Protein AF-A0A959X0E6-F1 (afdb_monomer_lite)

Structure (mmCIF, N/CA/C/O backbone):
data_AF-A0A959X0E6-F1
#
_entry.id   AF-A0A959X0E6-F1
#
loop_
_atom_site.group_PDB
_atom_site.id
_atom_site.type_symbol
_atom_site.label_atom_id
_atom_site.label_alt_id
_atom_site.label_comp_id
_atom_site.label_asym_id
_atom_site.label_entity_id
_atom_site.label_seq_id
_atom_site.pdbx_PDB_ins_code
_atom_site.Cartn_x
_atom_site.Cartn_y
_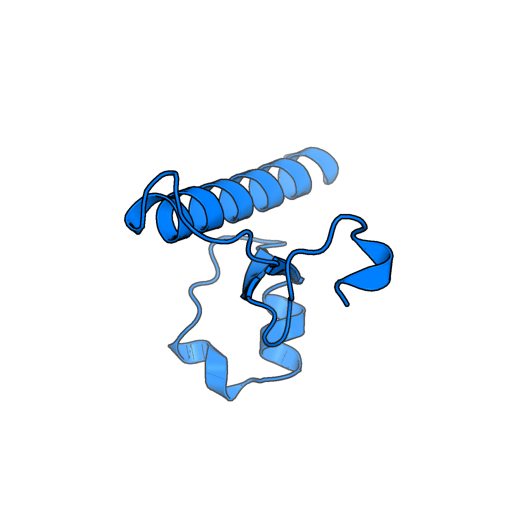atom_site.Cartn_z
_atom_site.occupancy
_atom_site.B_iso_or_equiv
_atom_site.auth_seq_id
_atom_site.auth_comp_id
_atom_site.auth_asym_id
_atom_site.auth_atom_id
_atom_site.pdbx_PDB_model_num
ATOM 1 N N . MET A 1 1 ? -7.353 15.056 21.386 1.00 62.56 1 MET A N 1
ATOM 2 C CA . MET A 1 1 ? -7.916 14.168 20.351 1.00 62.56 1 MET A CA 1
ATOM 3 C C . MET A 1 1 ? -7.615 14.830 19.029 1.00 62.56 1 MET A C 1
ATOM 5 O O . MET A 1 1 ? -7.971 15.995 18.900 1.00 62.56 1 MET A O 1
ATOM 9 N N . LEU A 1 2 ? -6.900 14.150 18.132 1.00 68.00 2 LEU A N 1
ATOM 10 C CA . LEU A 1 2 ? -6.763 14.615 16.752 1.00 68.00 2 LEU A CA 1
ATOM 11 C C . LEU A 1 2 ? -8.160 14.687 16.128 1.00 68.00 2 LEU A C 1
ATOM 13 O O . LEU A 1 2 ? -9.061 13.940 16.520 1.00 68.00 2 LEU A O 1
ATOM 17 N N . SER A 1 3 ? -8.358 15.628 15.220 1.00 81.88 3 SER A N 1
ATOM 18 C CA . SER A 1 3 ? -9.580 15.684 14.425 1.00 81.88 3 SER A CA 1
ATOM 19 C C . SER A 1 3 ? -9.580 14.554 13.387 1.00 81.88 3 SER A C 1
ATOM 21 O O . SER A 1 3 ? -8.526 14.103 12.943 1.00 81.88 3 SER A O 1
ATOM 23 N N . ASN A 1 4 ? -10.760 14.096 12.962 1.00 84.31 4 ASN A N 1
ATOM 24 C CA . ASN A 1 4 ? -10.881 12.967 12.030 1.00 84.31 4 ASN A CA 1
ATOM 25 C C . ASN A 1 4 ? -10.070 13.167 10.730 1.00 84.31 4 ASN A C 1
ATOM 27 O O . ASN A 1 4 ? -9.493 12.221 10.208 1.00 84.31 4 ASN A O 1
ATOM 31 N N . HIS A 1 5 ? -9.976 14.404 10.222 1.00 84.38 5 HIS A N 1
ATOM 32 C CA . HIS A 1 5 ? -9.197 14.691 9.012 1.00 84.38 5 HIS A CA 1
ATOM 33 C C . HIS A 1 5 ? -7.680 14.568 9.231 1.00 84.38 5 HIS A C 1
ATOM 35 O O . HIS A 1 5 ? -6.948 14.245 8.298 1.00 84.38 5 HIS A O 1
ATOM 41 N N . GLU A 1 6 ? -7.184 14.858 10.442 1.00 87.12 6 GLU A N 1
ATOM 42 C CA . GLU A 1 6 ? -5.758 14.769 10.783 1.00 87.12 6 GLU A CA 1
ATOM 43 C C . GLU A 1 6 ? -5.346 13.304 10.787 1.00 87.12 6 GLU A C 1
ATOM 45 O O . GLU A 1 6 ? -4.374 12.948 10.132 1.00 87.12 6 GLU A O 1
ATOM 50 N N . GLN A 1 7 ? -6.158 12.449 11.412 1.00 86.06 7 GLN A N 1
ATOM 51 C CA . GLN A 1 7 ? -5.931 11.004 11.441 1.00 86.06 7 GLN A CA 1
ATOM 52 C C . GLN A 1 7 ? -5.952 10.394 10.032 1.00 86.06 7 GLN A C 1
ATOM 54 O O . GLN A 1 7 ? -5.062 9.624 9.682 1.00 86.06 7 GLN A O 1
ATOM 59 N N . GLN A 1 8 ? -6.908 10.793 9.186 1.00 88.69 8 GLN A N 1
ATOM 60 C CA . GLN A 1 8 ? -6.955 10.351 7.785 1.00 88.69 8 GLN A CA 1
ATOM 61 C C . GLN A 1 8 ? -5.731 10.813 6.983 1.00 88.69 8 GLN A C 1
ATOM 63 O O . GLN A 1 8 ? -5.220 10.068 6.148 1.00 88.69 8 GLN A O 1
ATOM 68 N N . THR A 1 9 ? -5.243 12.029 7.243 1.00 93.00 9 THR A N 1
ATOM 69 C CA . THR A 1 9 ? -4.033 12.552 6.594 1.00 93.00 9 THR A CA 1
ATOM 70 C C . THR A 1 9 ? -2.795 11.774 7.038 1.00 93.00 9 THR A C 1
ATOM 72 O O . THR A 1 9 ? -1.976 11.414 6.196 1.00 93.00 9 THR A O 1
ATOM 75 N N . GLU A 1 10 ? -2.667 11.468 8.331 1.00 91.56 10 GLU A N 1
ATOM 76 C CA . GLU A 1 10 ? -1.576 10.642 8.863 1.00 91.56 10 GLU A CA 1
ATOM 77 C C . GLU A 1 10 ? -1.591 9.229 8.264 1.00 91.56 10 GLU A C 1
ATOM 79 O O . GLU A 1 10 ? -0.547 8.747 7.823 1.00 91.56 10 GLU A O 1
ATOM 84 N N . ALA A 1 11 ? -2.764 8.594 8.170 1.00 91.69 11 ALA A N 1
ATOM 85 C CA . ALA A 1 11 ? -2.913 7.271 7.563 1.00 91.69 11 ALA A CA 1
ATOM 86 C C . ALA A 1 11 ? -2.556 7.272 6.067 1.00 91.69 11 ALA A C 1
ATOM 88 O O . ALA A 1 11 ? -1.840 6.385 5.596 1.00 91.69 11 ALA A O 1
ATOM 89 N N . LEU A 1 12 ? -2.995 8.296 5.324 1.00 93.56 12 LEU A N 1
ATOM 90 C CA . LEU A 1 12 ? -2.629 8.471 3.919 1.00 93.56 12 LEU A CA 1
ATOM 91 C C . LEU A 1 12 ? -1.118 8.664 3.755 1.00 93.56 12 LEU A C 1
ATOM 93 O O . LEU A 1 12 ? -0.504 8.001 2.922 1.00 93.56 12 LEU A O 1
ATOM 97 N N . LEU A 1 13 ? -0.506 9.540 4.554 1.00 94.69 13 LEU A N 1
ATOM 98 C CA . LEU A 1 13 ? 0.938 9.773 4.514 1.00 94.69 13 LEU A CA 1
ATOM 99 C C . LEU A 1 13 ? 1.723 8.499 4.833 1.00 94.69 13 LEU A C 1
ATOM 101 O O . LEU A 1 13 ? 2.689 8.197 4.135 1.00 94.69 13 LEU A O 1
ATOM 105 N N . ALA A 1 14 ? 1.297 7.736 5.842 1.00 92.00 14 ALA A N 1
ATOM 106 C CA . ALA A 1 14 ? 1.923 6.467 6.194 1.00 92.00 14 ALA A CA 1
ATOM 107 C C . ALA A 1 14 ? 1.889 5.474 5.018 1.00 92.00 14 ALA A C 1
ATOM 109 O O . ALA A 1 14 ? 2.936 4.936 4.654 1.00 92.00 14 ALA A O 1
ATOM 110 N N . GLY A 1 15 ? 0.726 5.302 4.379 1.00 92.56 15 GLY A N 1
ATOM 111 C CA . GLY A 1 15 ? 0.580 4.428 3.211 1.00 92.56 15 GLY A CA 1
ATOM 112 C C . GLY A 1 15 ? 1.399 4.894 2.002 1.00 92.56 15 GLY A C 1
ATOM 113 O O . GLY A 1 15 ? 2.042 4.084 1.338 1.00 92.56 15 GLY A O 1
ATOM 114 N N . LEU A 1 16 ? 1.454 6.204 1.735 1.00 93.62 16 LEU A N 1
ATOM 115 C CA . LEU A 1 16 ? 2.260 6.748 0.634 1.00 93.62 16 LEU A CA 1
ATOM 116 C C . LEU A 1 16 ? 3.767 6.567 0.862 1.00 93.62 16 LEU A C 1
ATOM 118 O O . LEU A 1 16 ? 4.487 6.257 -0.085 1.00 93.62 16 LEU A O 1
ATOM 122 N N . ILE A 1 17 ? 4.246 6.721 2.100 1.00 93.62 17 ILE A N 1
ATOM 123 C CA . ILE A 1 17 ? 5.652 6.462 2.455 1.00 93.62 17 ILE A CA 1
ATOM 124 C C . ILE A 1 17 ? 5.995 4.979 2.276 1.00 93.62 17 ILE A C 1
ATOM 126 O O . ILE A 1 17 ? 7.099 4.647 1.847 1.00 93.62 17 ILE A O 1
ATOM 130 N N . GLU A 1 18 ? 5.075 4.074 2.609 1.00 91.81 18 GLU A N 1
ATOM 131 C CA . GLU A 1 18 ? 5.270 2.641 2.390 1.00 91.81 18 GLU A CA 1
ATOM 132 C C . GLU A 1 18 ? 5.383 2.307 0.897 1.00 91.81 18 GLU A C 1
ATOM 134 O O . GLU A 1 18 ? 6.341 1.640 0.497 1.00 91.81 18 GLU A O 1
ATOM 139 N N . VAL A 1 19 ? 4.467 2.833 0.074 1.00 93.44 19 VAL A N 1
ATOM 140 C CA . VAL A 1 19 ? 4.508 2.662 -1.387 1.00 93.44 19 VAL A CA 1
ATOM 141 C C . VAL A 1 19 ? 5.799 3.236 -1.963 1.00 93.44 19 VAL A C 1
ATOM 143 O O . VAL A 1 19 ? 6.462 2.555 -2.740 1.00 93.44 19 VAL A O 1
ATOM 146 N N . GLU A 1 20 ? 6.198 4.448 -1.564 1.00 93.06 20 GLU A N 1
ATOM 147 C CA . GLU A 1 20 ? 7.447 5.067 -2.025 1.00 93.06 20 GLU A CA 1
ATOM 148 C C . GLU A 1 20 ? 8.657 4.203 -1.678 1.00 93.06 20 GLU A C 1
ATOM 150 O O . GLU A 1 20 ? 9.458 3.899 -2.561 1.00 93.06 20 GLU A O 1
ATOM 155 N N . ARG A 1 21 ? 8.746 3.713 -0.437 1.00 91.81 21 ARG A N 1
ATOM 156 C CA . ARG A 1 21 ? 9.848 2.846 -0.014 1.00 91.81 21 ARG A CA 1
ATOM 157 C C . ARG A 1 21 ? 9.883 1.544 -0.806 1.00 91.81 21 ARG A C 1
ATOM 159 O O . ARG A 1 21 ? 10.967 1.082 -1.150 1.00 91.81 21 ARG A O 1
ATOM 166 N N . TYR A 1 22 ? 8.725 0.944 -1.070 1.00 91.12 22 TYR A N 1
ATOM 167 C CA . TYR A 1 22 ? 8.617 -0.316 -1.803 1.00 91.12 22 TYR A CA 1
ATOM 168 C C . TYR A 1 22 ? 8.968 -0.150 -3.290 1.00 91.12 22 TYR A C 1
ATOM 170 O O . TYR A 1 22 ? 9.755 -0.921 -3.840 1.00 91.12 22 TYR A O 1
ATOM 178 N N . VAL A 1 23 ? 8.431 0.888 -3.931 1.00 91.50 23 VAL A N 1
ATOM 179 C CA . VAL A 1 23 ? 8.653 1.210 -5.347 1.00 91.50 23 VAL A CA 1
ATOM 180 C C . VAL A 1 23 ? 10.078 1.728 -5.574 1.00 91.50 23 VAL A C 1
ATOM 182 O O . VAL A 1 23 ? 10.723 1.364 -6.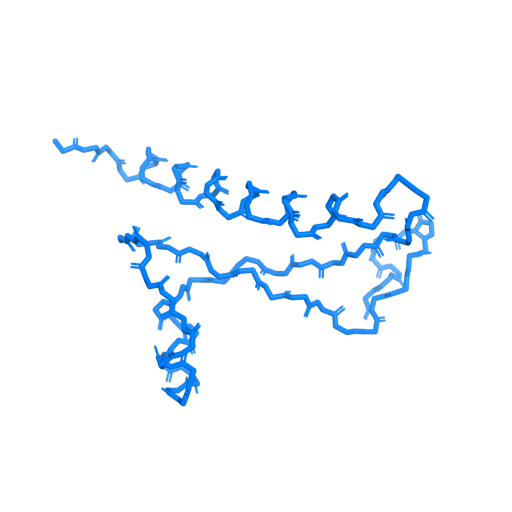557 1.00 91.50 23 VAL A O 1
ATOM 185 N N . GLY A 1 24 ? 10.628 2.506 -4.641 1.00 90.19 24 GLY A N 1
ATOM 186 C CA . GLY A 1 24 ? 11.966 3.092 -4.732 1.00 90.19 24 GLY A CA 1
ATOM 187 C C . GLY A 1 24 ? 13.106 2.072 -4.832 1.00 90.19 24 GLY A C 1
ATOM 188 O O . GLY A 1 24 ? 14.165 2.400 -5.366 1.00 90.19 24 GLY A O 1
ATOM 189 N N . VAL A 1 25 ? 12.891 0.819 -4.406 1.00 89.62 25 VAL A N 1
ATOM 190 C CA . VAL A 1 25 ? 13.888 -0.268 -4.497 1.00 89.62 25 VAL A CA 1
ATOM 191 C C . VAL A 1 25 ? 14.328 -0.539 -5.940 1.00 89.62 25 VAL A C 1
ATOM 193 O O . VAL A 1 25 ? 15.497 -0.846 -6.172 1.00 89.62 25 VAL A O 1
ATOM 196 N N . ALA A 1 26 ? 13.422 -0.417 -6.913 1.00 85.44 26 ALA A N 1
ATOM 197 C CA . ALA A 1 26 ? 13.699 -0.708 -8.323 1.00 85.44 26 ALA A CA 1
ATOM 198 C C . ALA A 1 26 ? 14.243 0.499 -9.116 1.00 85.44 26 ALA A C 1
ATOM 200 O O . ALA A 1 26 ? 14.625 0.354 -10.278 1.00 85.44 26 ALA A O 1
ATOM 201 N N . GLY A 1 27 ? 14.356 1.673 -8.488 1.00 87.25 27 GLY A N 1
ATOM 202 C CA . GLY A 1 27 ? 14.901 2.877 -9.113 1.00 87.25 27 GLY A CA 1
ATOM 203 C C . GLY A 1 27 ? 13.930 3.591 -10.061 1.00 87.25 27 GLY A C 1
ATOM 204 O O . GLY A 1 27 ? 12.729 3.339 -10.082 1.00 87.25 27 GLY A O 1
ATOM 205 N N . TRP A 1 28 ? 14.456 4.555 -10.817 1.00 84.50 28 TRP A N 1
ATOM 206 C CA . TRP A 1 28 ? 13.645 5.532 -11.554 1.00 84.50 28 TRP A CA 1
ATOM 207 C C . TRP A 1 28 ? 13.110 5.045 -12.905 1.00 84.50 28 TRP A C 1
ATOM 209 O O . TRP A 1 28 ? 12.091 5.554 -13.354 1.00 84.50 28 TRP A O 1
ATOM 219 N N . ASP A 1 29 ? 13.763 4.074 -13.546 1.00 86.25 29 ASP A N 1
ATOM 220 C CA . ASP A 1 29 ? 13.419 3.606 -14.903 1.00 86.25 29 ASP A CA 1
ATOM 221 C C . ASP A 1 29 ? 12.475 2.389 -14.892 1.00 86.25 29 ASP A C 1
ATOM 223 O O . ASP A 1 29 ? 12.471 1.551 -15.792 1.00 86.25 29 ASP A O 1
ATOM 227 N N . GLN A 1 30 ? 11.701 2.250 -13.817 1.00 87.12 30 GLN A N 1
ATOM 228 C CA . GLN A 1 30 ? 10.720 1.183 -13.683 1.00 87.12 30 GLN A CA 1
ATOM 229 C C . GLN A 1 30 ? 9.388 1.572 -14.347 1.00 87.12 30 GLN A C 1
ATOM 231 O O . GLN A 1 30 ? 9.035 2.755 -14.383 1.00 87.12 30 GLN A O 1
ATOM 236 N N . PRO A 1 31 ? 8.603 0.594 -14.830 1.00 85.50 31 PRO A N 1
ATOM 237 C CA . PRO A 1 31 ? 7.244 0.850 -15.293 1.00 85.50 31 PRO A CA 1
ATOM 238 C C . PRO A 1 31 ? 6.392 1.502 -14.199 1.00 85.50 31 PRO A C 1
ATOM 240 O O . PRO A 1 31 ? 6.572 1.221 -13.012 1.00 85.50 31 PRO A O 1
ATOM 243 N N . ALA A 1 32 ? 5.426 2.334 -14.593 1.00 86.94 32 ALA A N 1
ATOM 244 C CA . ALA A 1 32 ? 4.438 2.820 -13.638 1.00 86.94 32 ALA A CA 1
ATOM 245 C C . ALA A 1 32 ? 3.602 1.646 -13.107 1.00 86.94 32 ALA A C 1
ATOM 247 O O . ALA A 1 32 ? 3.289 0.703 -13.835 1.00 86.94 32 ALA A O 1
ATOM 248 N N . ARG A 1 33 ? 3.248 1.728 -11.827 1.00 88.69 33 ARG A N 1
ATOM 249 C CA . ARG A 1 33 ? 2.516 0.703 -11.079 1.00 88.69 33 ARG A CA 1
ATOM 250 C C . ARG A 1 33 ? 1.294 1.348 -10.449 1.00 88.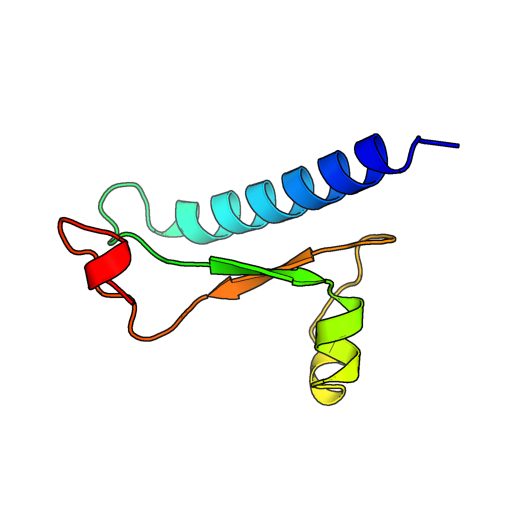69 33 ARG A C 1
ATOM 252 O O . ARG A 1 33 ? 1.343 2.520 -10.070 1.00 88.69 33 ARG A O 1
ATOM 259 N N . LEU A 1 34 ? 0.217 0.585 -10.327 1.00 91.62 34 LEU A N 1
ATOM 260 C CA . LEU A 1 34 ? -1.020 1.052 -9.723 1.00 91.62 34 LEU A CA 1
ATOM 261 C C . LEU A 1 34 ? -1.222 0.379 -8.370 1.00 91.62 34 LEU A C 1
ATOM 263 O O . LEU A 1 34 ? -1.110 -0.837 -8.252 1.00 91.62 34 LEU A O 1
ATOM 267 N N . PHE A 1 35 ? -1.561 1.181 -7.366 1.00 94.44 35 PHE A N 1
ATOM 268 C CA . PHE A 1 35 ? -1.876 0.706 -6.027 1.00 94.44 35 PHE A CA 1
ATOM 269 C C . PHE A 1 35 ? -3.240 1.237 -5.603 1.00 94.44 35 PHE A C 1
ATOM 271 O O . PHE A 1 35 ? -3.515 2.432 -5.724 1.00 94.44 35 PHE A O 1
ATOM 278 N N . ALA A 1 36 ? -4.077 0.354 -5.069 1.00 93.94 36 ALA A N 1
ATOM 279 C CA . ALA A 1 36 ? -5.264 0.736 -4.324 1.00 93.94 36 ALA A CA 1
ATOM 280 C C . ALA A 1 36 ? -4.889 0.932 -2.851 1.00 93.94 36 ALA A C 1
ATOM 282 O O . ALA A 1 36 ? -4.172 0.114 -2.276 1.00 93.94 36 ALA A O 1
ATOM 283 N N . LEU A 1 37 ? -5.385 2.004 -2.234 1.00 95.00 37 LEU A N 1
ATOM 284 C CA . LEU A 1 37 ? -5.299 2.200 -0.788 1.00 95.00 37 LEU A CA 1
ATOM 285 C C . LEU A 1 37 ? -6.627 1.773 -0.168 1.00 95.00 37 LEU A C 1
ATOM 287 O O . LEU A 1 37 ? -7.663 2.385 -0.433 1.00 95.00 37 LEU A O 1
ATOM 291 N N . VAL A 1 38 ? -6.594 0.710 0.630 1.00 94.44 38 VAL A N 1
ATOM 292 C CA . VAL A 1 38 ? -7.793 0.062 1.175 1.00 94.44 38 VAL A CA 1
ATOM 293 C C . VAL A 1 38 ? -7.760 0.128 2.699 1.00 94.44 38 VAL A C 1
ATOM 295 O O . VAL A 1 38 ? -6.711 -0.162 3.272 1.00 94.44 38 VAL A O 1
ATOM 298 N N . PRO A 1 39 ? -8.869 0.462 3.388 1.00 94.38 39 PRO A N 1
ATOM 299 C CA . PRO A 1 39 ? -8.930 0.360 4.843 1.00 94.38 39 PRO A CA 1
ATOM 300 C C . PRO A 1 39 ? -8.527 -1.041 5.309 1.00 94.38 39 PRO A C 1
ATOM 302 O O . PRO A 1 39 ? -9.149 -2.031 4.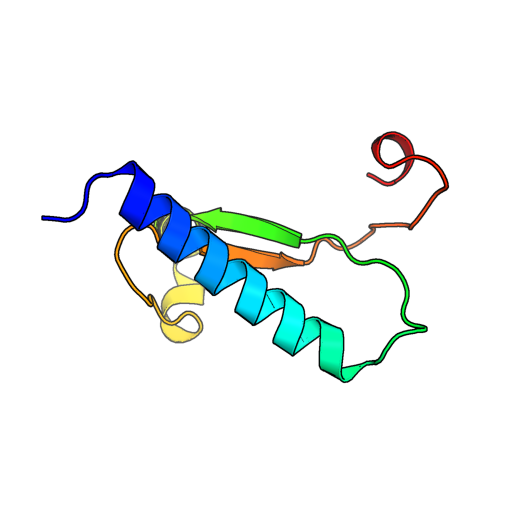918 1.00 94.38 39 PRO A O 1
ATOM 305 N N . THR A 1 40 ? -7.496 -1.133 6.149 1.00 93.44 40 THR A N 1
ATOM 306 C CA . THR A 1 40 ? -6.941 -2.419 6.596 1.00 93.44 40 THR A CA 1
ATOM 307 C C . THR A 1 40 ? -7.990 -3.259 7.320 1.00 93.44 40 THR A C 1
ATOM 309 O O . THR A 1 40 ? -8.016 -4.476 7.174 1.00 93.44 40 THR A O 1
ATOM 312 N N . THR A 1 41 ? -8.904 -2.624 8.054 1.00 92.88 41 THR A N 1
ATOM 313 C CA . THR A 1 41 ? -10.026 -3.309 8.710 1.00 92.88 41 THR A CA 1
ATOM 314 C C . THR A 1 41 ? -10.960 -3.972 7.701 1.00 92.88 41 THR A C 1
ATOM 316 O O . THR A 1 41 ? -11.242 -5.157 7.837 1.00 92.88 41 THR A O 1
ATOM 319 N N . ALA A 1 42 ? -11.371 -3.254 6.652 1.00 93.06 42 ALA A N 1
ATOM 320 C CA . ALA A 1 42 ? -12.227 -3.799 5.599 1.00 93.06 42 ALA A CA 1
ATOM 321 C C . ALA A 1 42 ? -11.531 -4.931 4.823 1.00 93.06 42 ALA A C 1
ATOM 323 O O . ALA A 1 42 ? -12.165 -5.923 4.469 1.00 93.06 42 ALA A O 1
ATOM 324 N N . LEU A 1 43 ? -10.217 -4.812 4.599 1.00 92.94 43 LEU A N 1
ATOM 325 C CA . LEU A 1 43 ? -9.417 -5.870 3.981 1.00 92.94 43 LEU A CA 1
ATOM 326 C C . LEU A 1 43 ? -9.394 -7.142 4.842 1.00 92.94 43 LEU A C 1
ATOM 328 O O . LEU A 1 43 ? -9.601 -8.231 4.319 1.00 92.94 43 LEU A O 1
ATOM 332 N N . LEU A 1 44 ? -9.182 -7.014 6.153 1.00 93.31 44 LEU A N 1
ATOM 333 C CA . LEU A 1 44 ? -9.163 -8.149 7.082 1.00 93.31 44 LEU A CA 1
ATOM 334 C C . LEU A 1 44 ? -10.540 -8.796 7.271 1.00 93.31 44 LEU A C 1
ATOM 336 O O . LEU A 1 44 ? -10.622 -10.002 7.489 1.00 93.31 44 LEU A O 1
ATOM 340 N N . GLU A 1 45 ? -11.616 -8.014 7.193 1.00 93.69 45 GLU A N 1
ATOM 341 C CA . GLU A 1 45 ? -12.984 -8.541 7.208 1.00 93.69 45 GLU A CA 1
ATOM 342 C C . GLU A 1 45 ? -13.278 -9.388 5.965 1.00 93.69 45 GLU A C 1
ATOM 344 O O . GLU A 1 45 ? -13.895 -10.448 6.080 1.00 93.69 45 GLU A O 1
ATOM 349 N N . ALA A 1 46 ? -12.829 -8.933 4.791 1.00 95.06 46 ALA A N 1
ATOM 350 C CA . ALA A 1 46 ? -12.995 -9.660 3.536 1.00 95.06 46 ALA A CA 1
ATOM 351 C C . ALA A 1 46 ? -12.076 -10.890 3.451 1.00 95.06 46 ALA A C 1
ATOM 353 O O . ALA A 1 46 ? -12.518 -11.954 3.024 1.00 95.06 46 ALA A O 1
ATOM 354 N N . GLU A 1 47 ? -10.826 -10.760 3.902 1.00 94.12 47 GLU A N 1
ATOM 355 C CA . GLU A 1 47 ? -9.785 -11.787 3.800 1.00 94.12 47 GLU A CA 1
ATOM 356 C C . GLU A 1 47 ? -9.107 -12.052 5.163 1.00 94.12 47 GLU A C 1
ATOM 358 O O . GLU A 1 47 ? -7.953 -11.667 5.389 1.00 94.12 47 GLU A O 1
ATOM 363 N N . PRO A 1 48 ? -9.775 -12.762 6.095 1.00 93.44 48 PRO A N 1
ATOM 364 C CA . PRO A 1 48 ? -9.263 -12.964 7.456 1.00 93.44 48 PRO A CA 1
ATOM 365 C C . PRO A 1 48 ? -7.924 -13.707 7.533 1.00 93.44 48 PRO A C 1
ATOM 367 O O . PRO A 1 48 ? -7.178 -13.549 8.497 1.00 93.44 48 PRO A O 1
ATOM 370 N N . ALA A 1 49 ? -7.592 -14.509 6.518 1.00 93.62 49 ALA A N 1
ATOM 371 C CA . ALA A 1 49 ? -6.330 -15.248 6.450 1.00 93.62 49 ALA A CA 1
ATOM 372 C C . ALA A 1 49 ? -5.092 -14.336 6.323 1.00 93.62 49 ALA A C 1
ATOM 374 O O . ALA A 1 49 ? -3.968 -14.781 6.561 1.00 93.62 49 ALA A O 1
ATOM 375 N N . LEU A 1 50 ? -5.279 -13.063 5.960 1.00 88.81 50 LEU A N 1
ATOM 376 C CA . LEU A 1 50 ? -4.202 -12.074 5.881 1.00 88.81 50 LEU A CA 1
ATOM 377 C C . LEU A 1 50 ? -3.856 -11.447 7.240 1.00 88.81 50 LEU A C 1
ATOM 379 O O . LEU A 1 50 ? -2.872 -10.714 7.323 1.00 88.81 50 LEU A O 1
ATOM 383 N N . ALA A 1 51 ? -4.608 -11.746 8.305 1.00 89.00 51 ALA A N 1
ATOM 384 C CA . ALA A 1 51 ? -4.409 -11.153 9.630 1.00 89.00 51 ALA A CA 1
ATOM 385 C C . ALA A 1 51 ? -2.984 -11.319 10.171 1.00 89.00 51 ALA A C 1
ATOM 387 O O . ALA A 1 51 ? -2.421 -10.366 10.700 1.00 89.00 51 ALA A O 1
ATOM 388 N N . ASP A 1 52 ? -2.372 -12.486 9.972 1.00 89.00 52 ASP A N 1
ATOM 389 C CA . ASP A 1 52 ? -1.011 -12.756 10.453 1.00 89.00 52 ASP A CA 1
ATOM 390 C C . ASP A 1 52 ? 0.080 -12.107 9.581 1.00 89.00 52 ASP A C 1
ATOM 392 O O . ASP A 1 52 ? 1.249 -12.066 9.964 1.00 89.00 52 ASP A O 1
ATOM 396 N N . GLN A 1 53 ? -0.286 -11.612 8.396 1.00 85.62 53 GLN A N 1
ATOM 397 C CA . GLN A 1 53 ? 0.631 -11.013 7.421 1.00 85.62 53 GLN A CA 1
ATOM 398 C C . GLN A 1 53 ? 0.581 -9.482 7.435 1.00 85.62 53 GLN A C 1
ATOM 400 O O . GLN A 1 53 ? 1.518 -8.829 6.976 1.00 85.62 53 GLN A O 1
ATOM 405 N N . LEU A 1 54 ? -0.495 -8.901 7.968 1.00 83.38 54 LEU A N 1
ATOM 406 C CA . LEU A 1 54 ? -0.713 -7.461 8.009 1.00 83.38 54 LEU A CA 1
ATOM 407 C C . LEU A 1 54 ? -0.459 -6.920 9.415 1.00 83.38 54 LEU A C 1
ATOM 409 O O . LEU A 1 54 ? -1.012 -7.392 10.403 1.00 83.38 54 LEU A O 1
ATOM 413 N N . THR A 1 55 ? 0.356 -5.872 9.507 1.00 79.44 55 THR A N 1
ATOM 414 C CA . THR A 1 55 ? 0.521 -5.121 10.755 1.00 79.44 55 THR A CA 1
ATOM 415 C C . THR A 1 55 ? -0.415 -3.921 10.737 1.00 79.44 55 THR A C 1
ATOM 417 O O . THR A 1 55 ? -0.251 -3.020 9.919 1.00 79.44 55 THR A O 1
ATOM 420 N N . VAL A 1 56 ? -1.386 -3.882 11.652 1.00 79.25 56 VAL A N 1
ATOM 421 C CA . VAL A 1 56 ? -2.270 -2.719 11.807 1.00 79.25 56 VAL A CA 1
ATOM 422 C C . VAL A 1 56 ? -1.501 -1.619 12.534 1.00 79.25 56 VAL A C 1
ATOM 424 O O . VAL A 1 56 ? -1.200 -1.730 13.722 1.00 79.25 56 VAL A O 1
ATOM 427 N N . THR A 1 57 ? -1.154 -0.561 11.809 1.00 77.88 57 THR A N 1
ATOM 428 C CA . THR A 1 57 ? -0.289 0.524 12.300 1.00 77.88 57 THR A CA 1
ATOM 429 C C . THR A 1 57 ? -1.044 1.619 13.056 1.00 77.88 57 THR A C 1
ATOM 431 O O . THR A 1 57 ? -0.418 2.454 13.706 1.00 77.88 57 THR A O 1
ATOM 434 N N . GLY A 1 58 ? -2.379 1.601 13.030 1.00 80.62 58 GLY A N 1
ATOM 435 C CA . GLY A 1 58 ? -3.220 2.552 13.746 1.00 80.62 58 GLY A CA 1
ATOM 436 C C . GLY A 1 58 ? -4.704 2.454 13.374 1.00 80.62 58 GLY A C 1
ATOM 437 O O . GLY A 1 58 ? -5.080 1.640 12.526 1.00 80.62 58 GLY A O 1
ATOM 438 N N . PRO A 1 59 ? -5.562 3.267 14.014 1.00 78.19 59 PRO A N 1
ATOM 439 C CA . PRO A 1 59 ? -6.939 3.465 13.567 1.00 78.19 59 PRO A CA 1
ATOM 440 C C . PRO A 1 59 ? -6.952 4.056 12.150 1.00 78.19 59 PRO A C 1
ATOM 442 O O . PRO A 1 59 ? -6.108 4.886 11.825 1.00 78.19 59 PRO A O 1
ATOM 445 N N . ASP A 1 60 ? -7.892 3.607 11.317 1.00 87.12 60 ASP A N 1
ATOM 446 C CA . ASP A 1 60 ? -8.027 4.002 9.904 1.00 87.12 60 ASP A CA 1
ATOM 447 C C . ASP A 1 60 ? -6.787 3.729 9.032 1.00 87.12 60 ASP A C 1
ATOM 449 O O . ASP A 1 60 ? -6.620 4.336 7.973 1.00 87.12 60 ASP A O 1
ATOM 453 N N . ALA A 1 61 ? -5.924 2.795 9.456 1.00 91.50 61 ALA A N 1
ATOM 454 C CA . ALA A 1 61 ? -4.783 2.355 8.663 1.00 91.50 61 ALA A CA 1
ATOM 455 C C . ALA A 1 61 ? -5.222 1.900 7.263 1.00 91.50 61 ALA A C 1
ATOM 457 O O . ALA A 1 61 ? -6.278 1.283 7.081 1.00 91.50 61 ALA A O 1
ATOM 458 N N . LEU A 1 62 ? -4.382 2.218 6.279 1.00 94.75 62 LEU A N 1
ATOM 459 C CA . LEU A 1 62 ? -4.577 1.856 4.884 1.00 94.75 62 LEU A CA 1
ATOM 460 C C . LEU A 1 62 ? -3.533 0.817 4.489 1.00 94.75 62 LEU A C 1
ATOM 462 O O . LEU A 1 62 ? -2.341 1.009 4.715 1.00 94.75 62 LEU A O 1
ATOM 466 N N . SER A 1 63 ? -3.984 -0.256 3.853 1.00 93.62 63 SER A N 1
ATOM 467 C CA . SER A 1 63 ? -3.131 -1.235 3.192 1.00 93.62 63 SER A CA 1
ATOM 468 C C . SER A 1 63 ? -3.004 -0.873 1.717 1.00 93.62 63 SER A C 1
ATOM 470 O O . SER A 1 63 ? -4.006 -0.614 1.045 1.00 93.62 63 SER A O 1
ATOM 472 N N . SER A 1 64 ? -1.769 -0.851 1.215 1.00 94.06 64 SER A N 1
ATOM 473 C CA . SER A 1 64 ? -1.503 -0.682 -0.212 1.00 94.06 64 SER A CA 1
ATOM 474 C C . SER A 1 64 ? -1.585 -2.033 -0.925 1.00 94.06 64 SER A C 1
ATOM 476 O O . SER A 1 64 ? -0.957 -3.004 -0.512 1.00 94.06 64 SER A O 1
ATOM 478 N N . ILE A 1 65 ? -2.397 -2.108 -1.979 1.00 92.25 65 ILE A N 1
ATOM 479 C CA . ILE A 1 65 ? -2.597 -3.325 -2.773 1.00 92.25 65 ILE A CA 1
ATOM 480 C C . ILE A 1 65 ? -2.230 -3.018 -4.217 1.00 92.25 65 ILE A C 1
ATOM 482 O O . ILE A 1 65 ? -2.921 -2.245 -4.887 1.00 92.25 65 ILE A O 1
ATOM 486 N N . GLU A 1 66 ? -1.151 -3.621 -4.702 1.00 92.88 66 GLU A N 1
ATOM 487 C CA . GLU A 1 66 ? -0.766 -3.516 -6.108 1.00 92.88 66 GLU A CA 1
ATOM 488 C C . GLU A 1 66 ? -1.824 -4.156 -7.010 1.00 92.88 66 GLU A C 1
ATOM 490 O O . GLU A 1 66 ? -2.368 -5.211 -6.691 1.00 92.88 66 GLU A O 1
ATOM 495 N N . GLN A 1 67 ? -2.141 -3.489 -8.117 1.00 92.44 67 GLN A N 1
ATOM 496 C CA . GLN A 1 67 ? -3.109 -3.973 -9.092 1.00 92.44 67 GLN A CA 1
ATOM 497 C C . GLN A 1 67 ? -2.385 -4.671 -10.243 1.00 92.44 67 GLN A C 1
ATOM 499 O O . GLN A 1 67 ? -1.647 -4.040 -11.005 1.00 92.44 67 GLN A O 1
ATOM 504 N N . ASP A 1 68 ? -2.633 -5.972 -10.379 1.00 86.88 68 ASP A N 1
ATOM 505 C CA . ASP A 1 68 ? -2.179 -6.754 -11.524 1.00 86.88 68 ASP A CA 1
ATOM 506 C C . ASP A 1 68 ? -2.850 -6.278 -12.821 1.00 86.88 68 ASP A C 1
ATOM 508 O O . ASP A 1 68 ? -3.972 -5.773 -12.821 1.00 86.88 68 ASP A O 1
ATOM 512 N N . GLY A 1 69 ? -2.170 -6.466 -13.954 1.00 81.38 69 GLY A N 1
ATOM 513 C CA . GLY A 1 69 ? -2.728 -6.152 -15.276 1.00 81.38 69 GLY A CA 1
ATOM 514 C C . GLY A 1 69 ? -2.782 -4.662 -15.619 1.00 81.38 69 GLY A C 1
ATOM 515 O O . GLY A 1 69 ? -3.221 -4.315 -16.712 1.00 81.38 69 GLY A O 1
ATOM 516 N N . PHE A 1 70 ? -2.288 -3.782 -14.742 1.00 82.94 70 PHE A N 1
ATOM 517 C CA . PHE A 1 70 ? -2.094 -2.380 -15.087 1.00 82.94 70 PHE A CA 1
ATOM 518 C C . PHE A 1 70 ? -1.043 -2.253 -16.194 1.00 82.94 70 PHE A 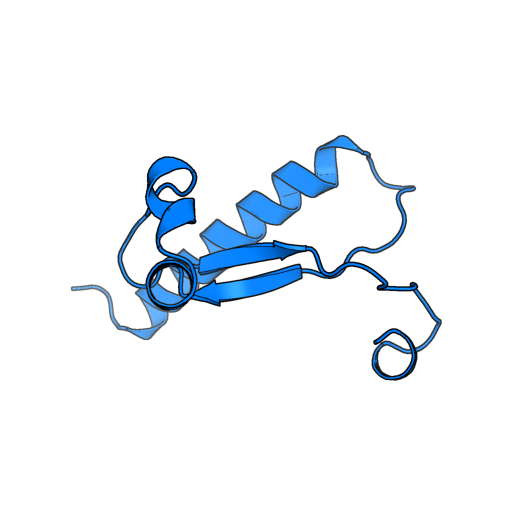C 1
ATOM 520 O O . PHE A 1 70 ? 0.127 -2.612 -16.025 1.00 82.94 70 PHE A O 1
ATOM 527 N N . HIS A 1 71 ? -1.458 -1.708 -17.333 1.00 75.69 71 HIS A N 1
ATOM 528 C CA . HIS A 1 71 ? -0.568 -1.416 -18.446 1.00 75.69 71 HIS A CA 1
ATOM 529 C C . HIS A 1 71 ? -0.427 0.095 -18.572 1.00 75.69 71 HIS A C 1
ATOM 531 O O . HIS A 1 71 ? -1.402 0.748 -18.943 1.00 75.69 71 HIS A O 1
ATOM 537 N N . PRO A 1 72 ? 0.755 0.675 -18.295 1.00 67.62 72 PRO A N 1
ATOM 538 C CA . PRO A 1 72 ? 0.939 2.114 -18.404 1.00 67.62 72 PRO A CA 1
ATOM 539 C C . PRO A 1 72 ? 0.745 2.568 -19.855 1.00 67.62 72 PRO A C 1
ATOM 541 O O . PRO A 1 72 ? 1.637 2.455 -20.694 1.00 67.62 72 PRO A O 1
ATOM 544 N N . GLY A 1 73 ? -0.461 3.045 -20.154 1.00 63.69 73 GLY A N 1
ATOM 545 C CA . GLY A 1 73 ? -0.820 3.708 -21.398 1.00 63.69 73 GLY A CA 1
ATOM 546 C C . GLY A 1 73 ? -0.704 5.224 -21.270 1.00 63.69 73 GLY A C 1
ATOM 547 O O . GLY A 1 73 ? -0.458 5.770 -20.197 1.00 63.69 73 GLY A O 1
ATOM 548 N N . THR A 1 74 ? -0.923 5.932 -22.376 1.00 58.22 74 THR A N 1
ATOM 549 C CA . THR A 1 74 ? -0.942 7.405 -22.406 1.00 58.22 74 THR A CA 1
ATOM 550 C C . THR A 1 74 ? -2.153 8.005 -21.671 1.00 58.22 74 THR A C 1
ATOM 552 O O . THR A 1 74 ? -2.191 9.210 -21.441 1.00 58.22 74 THR A O 1
ATOM 555 N N . ASP A 1 75 ? -3.141 7.180 -21.315 1.00 64.69 75 ASP A N 1
ATOM 556 C CA . ASP A 1 75 ? -4.369 7.558 -20.619 1.00 64.69 75 ASP A CA 1
ATOM 557 C C . ASP A 1 75 ? -4.691 6.546 -19.507 1.00 64.69 75 ASP A C 1
ATOM 559 O O . ASP A 1 75 ? -4.775 5.344 -19.762 1.00 64.69 75 ASP A O 1
ATOM 563 N N . LEU A 1 76 ? -4.901 7.046 -18.284 1.00 65.94 76 LEU A N 1
ATOM 564 C CA . LEU A 1 76 ? -5.227 6.245 -17.100 1.00 65.94 76 LEU A CA 1
ATOM 565 C C . LEU A 1 76 ? -6.554 5.496 -17.261 1.00 65.94 76 LEU A C 1
ATOM 567 O O . LEU A 1 76 ? -6.665 4.358 -16.820 1.00 65.94 76 LEU A O 1
ATOM 571 N N . MET A 1 77 ? -7.544 6.109 -17.918 1.00 64.56 77 MET A N 1
ATOM 572 C CA . MET A 1 77 ? -8.849 5.471 -18.138 1.00 64.56 77 MET A CA 1
ATOM 573 C C . MET A 1 77 ? -8.765 4.314 -19.140 1.00 64.56 77 MET A C 1
ATOM 575 O O . MET A 1 77 ? -9.622 3.438 -19.132 1.00 64.56 77 MET A O 1
ATOM 579 N N . THR A 1 78 ? -7.730 4.302 -19.981 1.00 60.41 78 THR A N 1
ATOM 580 C CA . THR A 1 78 ? -7.447 3.233 -20.947 1.00 60.41 78 THR A CA 1
ATOM 581 C C . THR A 1 78 ? -6.502 2.159 -20.368 1.00 60.41 78 THR A C 1
ATOM 583 O O . THR A 1 78 ? -6.284 1.130 -21.001 1.00 60.41 78 THR A O 1
ATOM 586 N N . ALA A 1 79 ? -5.925 2.390 -19.181 1.00 57.84 79 ALA A N 1
ATOM 587 C CA . ALA A 1 79 ? -4.909 1.543 -18.544 1.00 57.84 79 ALA A CA 1
ATOM 588 C C . ALA A 1 79 ? -5.457 0.542 -17.498 1.00 57.84 79 ALA A C 1
ATOM 590 O O . ALA A 1 79 ? -4.669 -0.214 -16.923 1.00 57.84 79 ALA A O 1
ATOM 591 N N . LEU A 1 80 ? -6.773 0.564 -17.245 1.00 57.75 80 LEU A N 1
ATOM 592 C CA . LEU A 1 80 ? -7.531 -0.309 -16.332 1.00 57.75 80 LEU A CA 1
ATOM 593 C C . LEU A 1 80 ? -8.358 -1.331 -17.120 1.00 57.75 80 LEU A C 1
ATOM 595 O O . LEU A 1 80 ? -8.509 -2.465 -16.619 1.00 57.75 80 LEU A O 1
#

Sequence (80 aa):
MLSNHEQQTEALLAGLIEVERYVGVAGWDQPARLFALVPTTALLEAEPALADQLTVTGPDALSSIEQDGFHPGTDLMTAL

pLDDT: mean 85.75, std 10.32, range [57.75, 95.06]

Radius of gyration: 14.64 Å; chains: 1; bounding box: 28×31×43 Å

Secondary structure (DSSP, 8-state):
---HHHHHHHHHHHHHHHHHHHHHTT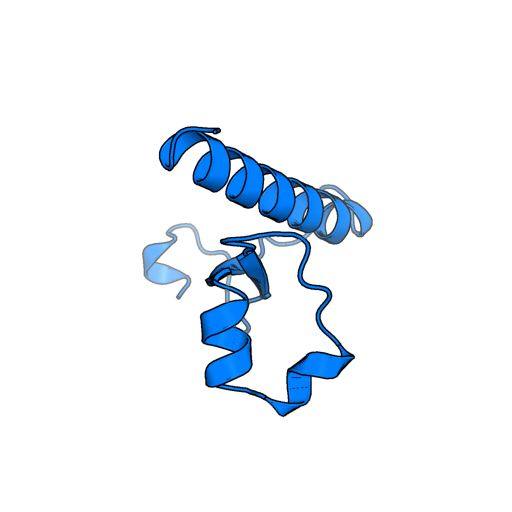-TTSPP--EEEEEHHHHHHH-GGGTTT----STT-EEEEE-TT----SSGGG--

Foldseek 3Di:
DDDPVVVVVVQVVVQVVVVCVVVPVVPDPDDDWDKDWAFVVVVCVVPVVCVVVDDDPDPRHTDIDTDPQQDDDPDPVVRD